Protein AF-A0A2D6A979-F1 (afdb_monomer_lite)

Foldseek 3Di:
DDDDDPDDPDDPVDPPCPPPNPFDWDDDPQWIWTDDPQKIWIWGCDPNDIDTDDIDGNDD

Radius of gyration: 15.6 Å; chains: 1; bounding box: 45×23×35 Å

pLDDT: mean 71.75, std 18.96, range [40.78, 93.25]

Secondary structure (DSSP, 8-state):
-----S---S---S-TTTTTSS-EEEEETTEEEEEETTEEEEEEEETTEEEEEEEEE---

Sequence (60 aa):
MVSSSRAAEGKCETSCVDWYGNTRPIFLRDRVFALMGSEIVEVSLASGRVNEQHRILLEK

Structure (mmCIF, N/CA/C/O backbone):
data_AF-A0A2D6A979-F1
#
_entry.id   AF-A0A2D6A979-F1
#
loop_
_atom_site.group_PDB
_atom_site.id
_atom_site.type_symbol
_atom_site.label_atom_id
_atom_site.label_alt_id
_atom_site.label_comp_id
_atom_site.label_asym_id
_atom_site.label_entity_id
_atom_site.label_seq_id
_atom_site.pdbx_PDB_ins_code
_atom_site.Cartn_x
_atom_site.Cartn_y
_atom_site.Cartn_z
_atom_site.occupancy
_atom_site.B_iso_or_equiv
_atom_site.auth_seq_id
_atom_site.auth_comp_id
_atom_site.auth_asym_id
_atom_site.auth_atom_id
_atom_site.pdbx_PDB_model_num
ATOM 1 N N . MET A 1 1 ? 20.212 15.269 7.213 1.00 41.66 1 MET A N 1
ATOM 2 C CA . MET A 1 1 ? 21.282 14.905 6.260 1.00 41.66 1 MET A CA 1
ATOM 3 C C . MET A 1 1 ? 21.896 13.601 6.728 1.00 41.66 1 MET A C 1
ATOM 5 O O . MET A 1 1 ? 22.387 13.573 7.845 1.00 41.66 1 MET A O 1
ATOM 9 N N . VAL A 1 2 ? 21.861 12.543 5.919 1.00 40.78 2 VAL A N 1
ATOM 10 C CA . VAL A 1 2 ? 22.741 11.381 6.107 1.00 40.78 2 VAL A CA 1
ATOM 11 C C . VAL A 1 2 ? 23.489 11.177 4.797 1.00 40.78 2 VAL A C 1
ATOM 13 O O . VAL A 1 2 ? 22.885 11.030 3.739 1.00 40.78 2 VAL A O 1
ATOM 16 N N . SER A 1 3 ? 24.810 11.300 4.897 1.00 43.41 3 SER A N 1
ATOM 17 C CA . SER A 1 3 ? 25.790 11.148 3.828 1.00 43.41 3 SER A CA 1
ATOM 18 C C . SER A 1 3 ? 26.282 9.702 3.839 1.00 43.41 3 SER A C 1
ATOM 20 O O . SER A 1 3 ? 26.662 9.199 4.896 1.00 43.41 3 SER A O 1
ATOM 22 N N . SER A 1 4 ? 26.242 9.028 2.689 1.00 44.78 4 SER A N 1
ATOM 23 C CA . SER A 1 4 ? 26.741 7.659 2.522 1.00 44.78 4 SER A CA 1
ATOM 24 C C . SER A 1 4 ? 28.271 7.681 2.419 1.00 44.78 4 SER A C 1
ATOM 26 O O . SER A 1 4 ? 28.830 8.259 1.486 1.00 44.78 4 SER A O 1
ATOM 28 N N . SER A 1 5 ? 28.961 7.091 3.397 1.00 48.66 5 SER A N 1
ATOM 29 C CA . SER A 1 5 ? 30.415 6.926 3.384 1.00 48.66 5 SER A CA 1
ATOM 30 C C . SER A 1 5 ? 30.824 5.763 2.470 1.00 48.66 5 SER A C 1
ATOM 32 O O . SER A 1 5 ? 30.395 4.623 2.640 1.00 48.66 5 SER A O 1
ATOM 34 N N . ARG A 1 6 ? 31.694 6.058 1.495 1.00 51.03 6 ARG A N 1
ATOM 35 C CA . ARG A 1 6 ? 32.377 5.078 0.632 1.00 51.03 6 ARG A CA 1
ATOM 36 C C . ARG A 1 6 ? 33.264 4.152 1.474 1.00 51.03 6 ARG A C 1
ATOM 38 O O . ARG A 1 6 ? 34.386 4.543 1.770 1.00 51.03 6 ARG A O 1
ATOM 45 N N . ALA A 1 7 ? 32.778 2.966 1.844 1.00 46.97 7 ALA A N 1
ATOM 46 C CA . ALA A 1 7 ? 33.596 1.787 2.189 1.00 46.97 7 ALA A CA 1
ATOM 47 C C . ALA A 1 7 ? 32.731 0.537 2.473 1.00 46.97 7 ALA A C 1
ATOM 49 O O . ALA A 1 7 ? 32.917 -0.143 3.479 1.00 46.97 7 ALA A O 1
ATOM 50 N N . ALA A 1 8 ? 31.769 0.223 1.605 1.00 51.53 8 ALA A N 1
ATOM 51 C CA . ALA A 1 8 ? 31.097 -1.074 1.627 1.00 51.53 8 ALA A CA 1
ATOM 52 C C . ALA A 1 8 ? 30.915 -1.553 0.186 1.00 51.53 8 ALA A C 1
ATOM 54 O O . ALA A 1 8 ? 29.878 -1.353 -0.441 1.00 51.53 8 ALA A O 1
ATOM 55 N N . GLU A 1 9 ? 31.972 -2.149 -0.359 1.00 51.69 9 GLU A N 1
ATOM 56 C CA . GLU A 1 9 ? 31.923 -2.939 -1.588 1.00 51.69 9 GLU A CA 1
ATOM 57 C C . GLU A 1 9 ? 31.218 -4.268 -1.275 1.00 51.69 9 GLU A C 1
ATOM 59 O O . GLU A 1 9 ? 31.824 -5.326 -1.147 1.00 51.69 9 GLU A O 1
ATOM 64 N N . GLY A 1 10 ? 29.909 -4.194 -1.056 1.00 44.56 10 GLY A N 1
ATOM 65 C CA . GLY 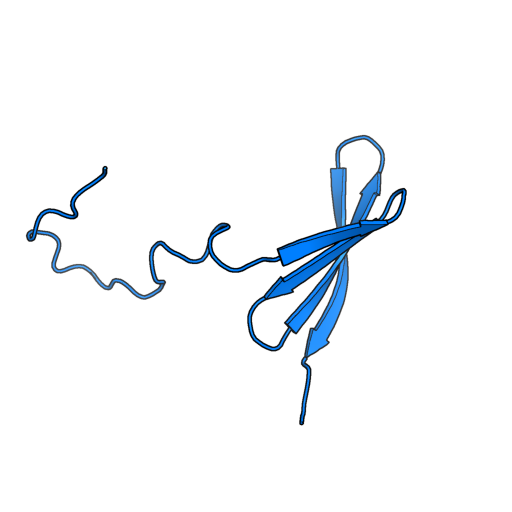A 1 10 ? 29.035 -5.332 -0.821 1.00 44.56 10 GLY A CA 1
ATOM 66 C C . GLY A 1 10 ? 27.723 -5.048 -1.526 1.00 44.56 10 GLY A C 1
ATOM 67 O O . GLY A 1 10 ? 27.038 -4.097 -1.174 1.00 44.56 10 GLY A O 1
ATOM 68 N N . LYS A 1 11 ? 27.450 -5.825 -2.578 1.00 48.56 11 LYS A N 1
ATOM 69 C CA . LYS A 1 11 ? 26.249 -5.836 -3.429 1.00 48.56 11 LYS A CA 1
ATOM 70 C C . LYS A 1 11 ? 25.061 -5.040 -2.864 1.00 48.56 11 LYS A C 1
ATOM 72 O O . LYS A 1 11 ? 24.241 -5.560 -2.113 1.00 48.56 11 LYS A O 1
ATOM 77 N N . CYS A 1 12 ? 24.955 -3.782 -3.281 1.00 50.59 12 CYS A N 1
ATOM 78 C CA . CYS A 1 12 ? 23.729 -3.005 -3.162 1.00 50.59 12 CYS A CA 1
ATOM 79 C C . CYS A 1 12 ? 22.762 -3.507 -4.249 1.00 50.59 12 CYS A C 1
ATOM 81 O O . CYS A 1 12 ? 22.697 -2.939 -5.335 1.00 50.59 12 CYS A O 1
ATOM 83 N N . GLU A 1 13 ? 22.087 -4.633 -3.997 1.00 52.03 13 GLU A N 1
ATOM 84 C CA . GLU A 1 13 ? 21.057 -5.195 -4.895 1.00 52.03 13 GLU A CA 1
ATOM 85 C C . GLU A 1 13 ? 19.660 -4.609 -4.646 1.00 52.03 13 GLU A C 1
ATOM 87 O O . GLU A 1 13 ? 18.693 -4.962 -5.313 1.00 52.03 13 GLU A O 1
ATOM 92 N N . THR A 1 14 ? 19.524 -3.660 -3.727 1.00 42.97 14 THR A N 1
ATOM 93 C CA . THR A 1 14 ? 18.294 -2.888 -3.572 1.00 42.97 14 THR A CA 1
ATOM 94 C C . THR A 1 14 ? 18.687 -1.511 -3.085 1.00 42.97 14 THR A C 1
ATOM 96 O O . THR A 1 14 ? 19.282 -1.353 -2.022 1.00 42.97 14 THR A O 1
ATOM 99 N N . SER A 1 15 ? 18.405 -0.520 -3.923 1.00 44.81 15 SER A N 1
ATOM 100 C CA . SER A 1 15 ? 18.504 0.888 -3.583 1.00 44.81 15 SER A CA 1
ATOM 101 C C . SER A 1 15 ? 17.917 1.111 -2.186 1.00 44.81 15 SER A C 1
ATOM 103 O O . SER A 1 15 ? 16.778 0.727 -1.921 1.00 44.81 15 SER A O 1
ATOM 105 N N . CYS A 1 16 ? 18.650 1.781 -1.294 1.00 48.78 16 CYS A N 1
ATOM 106 C CA . CYS A 1 16 ? 18.159 2.248 0.013 1.00 48.78 16 CYS A CA 1
ATOM 107 C C . CYS A 1 16 ? 17.007 3.284 -0.094 1.00 48.78 16 CYS A C 1
ATOM 109 O O . CYS A 1 16 ? 16.813 4.106 0.799 1.00 48.78 16 CYS A O 1
ATOM 111 N N . VAL A 1 17 ? 16.258 3.264 -1.197 1.00 50.88 17 VAL A N 1
ATOM 112 C CA . VAL A 1 17 ? 15.054 4.038 -1.495 1.00 50.88 17 VAL A CA 1
ATOM 113 C C . VAL A 1 17 ? 13.794 3.152 -1.420 1.00 50.88 17 VAL A C 1
ATOM 115 O O . VAL A 1 17 ? 12.691 3.681 -1.285 1.00 50.88 17 VAL A O 1
ATOM 118 N N . ASP A 1 18 ? 13.927 1.821 -1.372 1.00 53.75 18 ASP A N 1
ATOM 119 C CA . ASP A 1 18 ? 12.794 0.893 -1.538 1.00 53.75 18 ASP A CA 1
ATOM 120 C C . ASP A 1 18 ? 12.186 0.344 -0.240 1.00 53.75 18 ASP A C 1
ATOM 122 O O . ASP A 1 18 ? 11.675 -0.771 -0.207 1.00 53.75 18 ASP A O 1
ATOM 126 N N . TRP A 1 19 ? 12.184 1.127 0.840 1.00 47.53 19 TRP A N 1
ATOM 127 C CA . TRP A 1 19 ? 11.287 0.837 1.971 1.00 47.53 19 TRP A CA 1
ATOM 128 C C . TRP A 1 19 ? 10.083 1.782 2.022 1.00 47.53 19 TRP A C 1
ATOM 130 O O . TRP A 1 19 ? 8.987 1.326 2.319 1.00 47.53 19 TRP A O 1
ATOM 140 N N . TYR A 1 20 ? 10.241 3.064 1.664 1.00 48.25 20 TYR A N 1
ATOM 141 C CA . TYR A 1 20 ? 9.147 4.056 1.689 1.00 48.25 20 TYR A CA 1
ATOM 142 C C . TYR A 1 20 ? 9.356 5.252 0.735 1.00 48.25 20 TYR A C 1
ATOM 144 O O . TYR A 1 20 ? 8.594 6.214 0.782 1.00 48.25 20 TYR A O 1
ATOM 152 N N . GLY A 1 21 ? 10.399 5.254 -0.104 1.00 49.81 21 GLY A N 1
ATOM 153 C CA . GLY A 1 21 ? 10.862 6.471 -0.788 1.00 49.81 21 GLY A CA 1
ATOM 154 C C . GLY A 1 21 ? 10.051 6.897 -2.015 1.00 49.81 21 GLY A C 1
ATOM 155 O O . GLY A 1 21 ? 10.079 8.069 -2.376 1.00 49.81 21 GLY A O 1
ATOM 156 N N . ASN A 1 22 ? 9.315 5.975 -2.642 1.00 53.91 22 ASN A N 1
ATOM 157 C CA . ASN A 1 22 ? 8.491 6.252 -3.829 1.00 53.91 22 ASN A CA 1
ATOM 158 C C . ASN A 1 22 ? 7.064 5.709 -3.744 1.00 53.91 22 ASN A C 1
ATOM 160 O O . ASN A 1 22 ? 6.238 6.021 -4.604 1.00 53.91 22 ASN A O 1
ATOM 164 N N . THR A 1 23 ? 6.756 4.922 -2.715 1.00 64.62 23 THR A N 1
ATOM 165 C CA . THR A 1 23 ? 5.402 4.435 -2.502 1.00 64.62 23 THR A CA 1
ATOM 166 C C . THR A 1 23 ? 4.535 5.622 -2.120 1.00 64.62 23 THR A C 1
ATOM 168 O O . THR A 1 23 ? 4.742 6.236 -1.076 1.00 64.62 23 THR A O 1
ATOM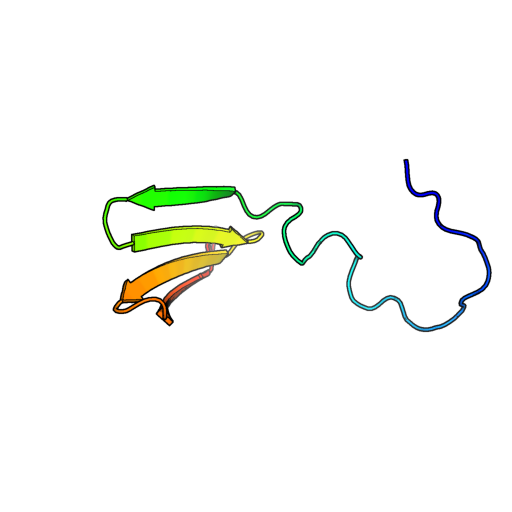 171 N N . ARG A 1 24 ? 3.587 5.985 -2.984 1.00 78.25 24 ARG A N 1
ATOM 172 C CA . ARG A 1 24 ? 2.591 7.023 -2.695 1.00 78.25 24 ARG A CA 1
ATOM 173 C C . ARG A 1 24 ? 1.332 6.338 -2.161 1.00 78.25 24 ARG A C 1
ATOM 175 O O . ARG A 1 24 ? 0.525 5.898 -2.981 1.00 78.25 24 ARG A O 1
ATOM 182 N N . PRO A 1 25 ? 1.170 6.176 -0.832 1.00 79.88 25 PRO A N 1
ATOM 183 C CA . PRO A 1 25 ? -0.002 5.521 -0.283 1.00 79.88 25 PRO A CA 1
ATOM 184 C C . PRO A 1 25 ? -1.239 6.407 -0.440 1.00 79.88 25 PRO A C 1
ATOM 186 O O . PRO A 1 25 ? -1.217 7.599 -0.130 1.00 79.88 25 PRO A O 1
ATOM 189 N N . ILE A 1 26 ? -2.332 5.802 -0.888 1.00 84.88 26 ILE A N 1
ATOM 190 C CA . ILE A 1 26 ? -3.661 6.404 -0.932 1.00 84.88 26 ILE A CA 1
ATOM 191 C C . ILE A 1 26 ? -4.508 5.692 0.118 1.00 84.88 26 ILE A C 1
ATOM 193 O O . ILE A 1 26 ? -4.735 4.485 0.030 1.00 84.88 26 ILE A O 1
ATOM 197 N N . PHE A 1 27 ? -4.969 6.444 1.116 1.00 89.31 27 PHE A N 1
ATOM 198 C CA . PHE A 1 27 ? -5.804 5.924 2.196 1.00 89.31 27 PHE A CA 1
ATOM 199 C C . PHE A 1 27 ? -7.280 6.089 1.839 1.00 89.31 27 PHE A C 1
ATOM 201 O O . PHE A 1 27 ? -7.745 7.204 1.597 1.00 89.31 27 PHE A O 1
ATOM 208 N N . LEU A 1 28 ? -8.023 4.983 1.830 1.00 88.62 28 LEU A N 1
ATOM 209 C CA . LEU A 1 28 ? -9.458 4.967 1.572 1.00 88.62 28 LEU A CA 1
ATOM 210 C C . LEU A 1 28 ? -10.162 4.088 2.609 1.00 88.62 28 LEU A C 1
ATOM 212 O O . LEU A 1 28 ? -10.278 2.878 2.434 1.00 88.62 28 LEU A O 1
ATOM 216 N N . ARG A 1 29 ? -10.677 4.720 3.670 1.00 89.88 29 ARG A N 1
ATOM 217 C CA . ARG A 1 29 ? -11.310 4.042 4.816 1.00 89.88 29 ARG A CA 1
ATOM 218 C C . ARG A 1 29 ? -10.375 2.991 5.432 1.00 89.88 29 ARG A C 1
ATOM 220 O O . ARG A 1 29 ? -9.341 3.351 5.980 1.00 89.88 29 ARG A O 1
ATOM 227 N N . ASP A 1 30 ? -10.753 1.723 5.350 1.00 88.56 30 ASP A N 1
ATOM 228 C CA . ASP A 1 30 ? -10.065 0.538 5.858 1.00 88.56 30 ASP A CA 1
ATOM 229 C C . ASP A 1 30 ? -9.076 -0.070 4.847 1.00 88.56 30 ASP A C 1
ATOM 231 O O . ASP A 1 30 ? -8.493 -1.126 5.101 1.00 88.56 30 ASP A O 1
ATOM 235 N N . ARG A 1 31 ? -8.862 0.601 3.707 1.00 90.31 31 ARG A N 1
ATOM 236 C CA . ARG A 1 31 ? -7.981 0.161 2.620 1.00 90.31 31 ARG A CA 1
ATOM 237 C C . ARG A 1 31 ? -6.846 1.151 2.381 1.00 90.31 31 ARG A C 1
ATOM 239 O O . ARG A 1 31 ? -7.012 2.368 2.502 1.00 90.31 31 ARG A O 1
ATOM 246 N N . VAL A 1 32 ? -5.697 0.618 1.988 1.00 89.44 32 VAL A N 1
ATOM 247 C CA . VAL A 1 32 ? -4.507 1.370 1.591 1.00 89.44 32 VAL A CA 1
ATOM 248 C C . VAL A 1 32 ? -4.065 0.876 0.224 1.00 89.44 32 VAL A C 1
ATOM 250 O O . VAL A 1 32 ? -3.851 -0.317 0.036 1.00 89.44 32 VAL A O 1
ATOM 253 N N . PHE A 1 33 ? -3.908 1.790 -0.726 1.00 90.00 33 PHE A N 1
ATOM 254 C CA . PHE A 1 33 ? -3.342 1.481 -2.035 1.00 90.00 33 PHE A CA 1
ATOM 255 C C . PHE A 1 33 ? -1.934 2.047 -2.129 1.00 90.00 33 PHE A C 1
ATOM 257 O O . PHE A 1 33 ? -1.723 3.223 -1.848 1.00 90.00 33 PHE A O 1
ATOM 264 N N . ALA A 1 34 ? -0.981 1.223 -2.535 1.00 87.00 34 ALA A N 1
ATOM 265 C CA . ALA A 1 34 ? 0.423 1.562 -2.667 1.00 87.00 34 ALA A CA 1
ATOM 266 C C . ALA A 1 34 ? 0.849 1.407 -4.129 1.00 87.00 34 ALA A C 1
ATOM 268 O O . ALA A 1 34 ? 0.833 0.304 -4.671 1.00 87.00 34 ALA A O 1
ATOM 269 N N . LEU A 1 35 ? 1.238 2.518 -4.762 1.00 85.50 35 LEU A N 1
ATOM 270 C CA . LEU A 1 35 ? 1.891 2.487 -6.069 1.00 85.50 35 LEU A CA 1
ATOM 271 C C . LEU A 1 35 ? 3.384 2.213 -5.872 1.00 85.50 35 LEU A C 1
ATOM 273 O O . LEU A 1 35 ? 4.091 3.063 -5.331 1.00 85.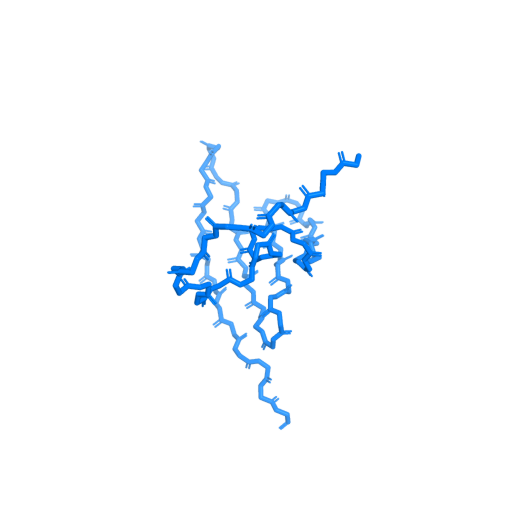50 35 LEU A O 1
ATOM 277 N N . MET A 1 36 ? 3.850 1.050 -6.314 1.00 81.75 36 MET A N 1
ATOM 278 C CA . MET A 1 36 ? 5.244 0.620 -6.222 1.00 81.75 36 MET A CA 1
ATOM 279 C C . MET A 1 36 ? 5.793 0.389 -7.632 1.00 81.75 36 MET A C 1
ATOM 281 O O . MET A 1 36 ? 5.654 -0.685 -8.211 1.00 81.75 36 MET A O 1
ATOM 285 N N . GLY A 1 37 ? 6.376 1.429 -8.230 1.00 80.69 37 GLY A N 1
ATOM 286 C CA . GLY A 1 37 ? 6.849 1.363 -9.615 1.00 80.69 37 GLY A CA 1
ATOM 287 C C . GLY A 1 37 ? 5.692 1.167 -10.602 1.00 80.69 37 GLY A C 1
ATOM 288 O O . GLY A 1 37 ? 4.903 2.088 -10.799 1.00 80.69 37 GLY A O 1
ATOM 289 N N . SER A 1 38 ? 5.607 -0.020 -11.212 1.00 84.62 38 SER A N 1
ATOM 290 C CA . SER A 1 38 ? 4.519 -0.406 -12.132 1.00 84.62 38 SER A CA 1
ATOM 291 C C . SER A 1 38 ? 3.491 -1.318 -11.468 1.00 84.62 38 SER A C 1
ATOM 293 O O . SER A 1 38 ? 2.675 -1.912 -12.154 1.00 84.62 38 SER A O 1
ATOM 295 N N . GLU A 1 39 ? 3.527 -1.467 -10.148 1.00 84.81 39 GLU A N 1
ATOM 296 C CA . GLU A 1 39 ? 2.576 -2.296 -9.421 1.00 84.81 39 GLU A CA 1
ATOM 297 C C . GLU A 1 39 ? 1.639 -1.435 -8.579 1.00 84.81 39 GLU A C 1
ATOM 299 O O . GLU A 1 39 ? 2.064 -0.480 -7.925 1.00 84.81 39 GLU A O 1
ATOM 304 N N . ILE A 1 40 ? 0.362 -1.808 -8.553 1.00 89.12 40 ILE A N 1
ATOM 305 C CA . ILE A 1 40 ? -0.589 -1.332 -7.551 1.00 89.12 40 ILE A CA 1
ATOM 306 C C . ILE A 1 40 ? -0.815 -2.463 -6.560 1.00 89.12 40 ILE A C 1
ATOM 308 O O . ILE A 1 40 ? -1.270 -3.545 -6.935 1.00 89.12 40 ILE A O 1
ATOM 312 N N . VAL A 1 41 ? -0.525 -2.186 -5.293 1.00 90.31 41 VAL A N 1
ATOM 313 C CA . VAL A 1 41 ? -0.792 -3.094 -4.179 1.00 90.31 41 VAL A CA 1
ATOM 314 C C . VAL A 1 41 ? -1.933 -2.532 -3.351 1.00 90.31 41 VAL A C 1
ATOM 316 O O . VAL A 1 41 ? -1.880 -1.393 -2.894 1.00 90.31 41 VAL A O 1
ATOM 319 N N . GLU A 1 42 ? -2.967 -3.330 -3.150 1.00 93.25 42 GLU A N 1
ATOM 320 C CA . GLU A 1 42 ? -4.036 -3.055 -2.208 1.00 93.25 42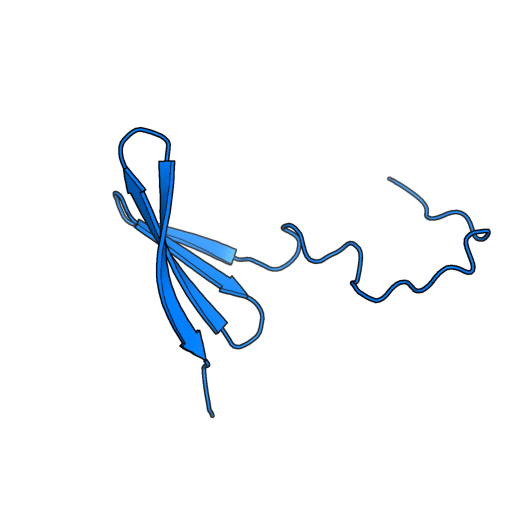 GLU A CA 1
ATOM 321 C C . GLU A 1 42 ? -3.794 -3.802 -0.905 1.00 93.25 42 GLU A C 1
ATOM 323 O O . GLU A 1 42 ? -3.518 -5.001 -0.883 1.00 93.25 42 GLU A O 1
ATOM 328 N N . VAL A 1 43 ? -4.009 -3.091 0.190 1.00 91.31 43 VAL A N 1
ATOM 329 C CA . VAL A 1 43 ? -3.854 -3.585 1.542 1.00 91.31 43 VAL A CA 1
ATOM 330 C C . VAL A 1 43 ? -5.110 -3.269 2.350 1.00 91.31 43 VAL A C 1
ATOM 332 O O . VAL A 1 43 ? -5.650 -2.167 2.255 1.00 91.31 43 VAL A O 1
ATOM 335 N N . SER A 1 44 ? -5.554 -4.209 3.182 1.00 91.31 44 SER A N 1
ATOM 336 C CA . SER A 1 44 ? -6.585 -3.984 4.196 1.00 91.31 44 SER A CA 1
ATOM 337 C C . SER A 1 44 ? -5.960 -3.785 5.577 1.00 91.31 44 SER A C 1
ATOM 339 O O . SER A 1 44 ? -4.989 -4.453 5.951 1.00 91.31 44 SER A O 1
ATOM 341 N N . LEU A 1 45 ? -6.527 -2.851 6.341 1.00 87.12 45 LEU A N 1
ATOM 342 C CA . LEU A 1 45 ? -6.182 -2.608 7.738 1.00 87.12 45 LEU A CA 1
ATOM 343 C C . LEU A 1 45 ? -7.275 -3.203 8.626 1.00 87.12 45 LEU A C 1
ATOM 345 O O . LEU A 1 45 ? -8.324 -2.596 8.834 1.00 87.12 45 LEU A O 1
ATOM 349 N N . ALA A 1 46 ? -7.024 -4.389 9.176 1.00 84.81 46 ALA A N 1
ATOM 350 C CA . ALA A 1 46 ? -7.966 -5.087 10.047 1.00 84.81 46 ALA A CA 1
ATOM 351 C C . ALA A 1 46 ? -7.305 -5.427 11.384 1.00 84.81 46 ALA A C 1
ATOM 353 O O . ALA A 1 46 ? -6.285 -6.112 11.431 1.00 84.8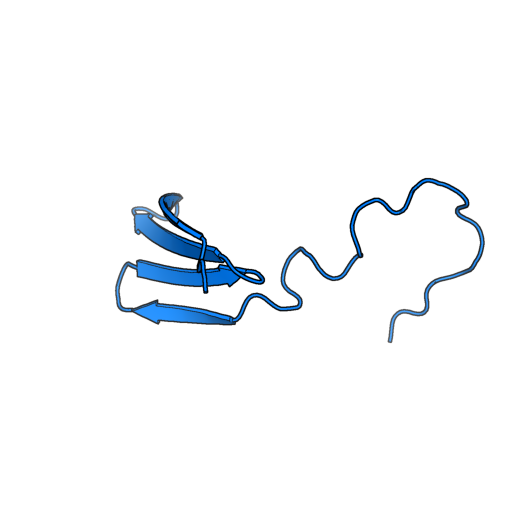1 46 ALA A O 1
ATOM 354 N N . SER A 1 47 ? -7.884 -4.951 12.491 1.00 84.62 47 SER A N 1
ATOM 355 C CA . SER A 1 47 ? -7.409 -5.251 13.855 1.00 84.62 47 SER A CA 1
ATOM 356 C C . SER A 1 47 ? -5.927 -4.913 14.092 1.00 84.62 47 SER A C 1
ATOM 358 O O . SER A 1 47 ? -5.212 -5.664 14.754 1.00 84.62 47 SER A O 1
ATOM 360 N N . GLY A 1 48 ? -5.446 -3.807 13.512 1.00 81.69 48 GLY A N 1
ATOM 361 C CA . GLY A 1 48 ? -4.036 -3.401 13.593 1.00 81.69 48 GLY A CA 1
ATOM 362 C C . GLY A 1 48 ? -3.081 -4.281 12.779 1.00 81.69 48 GLY A C 1
ATOM 363 O O . GLY A 1 48 ? -1.868 -4.135 12.900 1.00 81.69 48 GLY A O 1
ATOM 364 N N . ARG A 1 49 ? -3.613 -5.194 11.958 1.00 78.31 49 ARG A N 1
ATOM 365 C CA . ARG A 1 49 ? -2.855 -5.995 11.001 1.00 78.31 49 ARG A CA 1
ATOM 366 C C . ARG A 1 49 ? -3.029 -5.447 9.594 1.00 78.31 49 ARG A C 1
ATOM 368 O O . ARG A 1 49 ? -4.049 -4.849 9.257 1.00 78.31 49 ARG A O 1
ATOM 375 N N . VAL A 1 50 ? -1.998 -5.688 8.803 1.00 81.00 50 VAL A N 1
ATOM 376 C CA . VAL A 1 50 ? -1.861 -5.290 7.408 1.00 81.00 50 VAL A CA 1
ATOM 377 C C . VAL A 1 50 ? -1.964 -6.572 6.594 1.00 81.00 50 VAL A C 1
ATOM 379 O O . VAL A 1 50 ? -1.122 -7.451 6.765 1.00 81.00 50 VAL A O 1
ATOM 382 N N . ASN A 1 51 ? -2.985 -6.702 5.749 1.00 86.31 51 ASN A N 1
ATOM 383 C CA . ASN A 1 51 ? -3.105 -7.842 4.838 1.00 86.31 51 ASN A CA 1
ATOM 384 C C . ASN A 1 51 ? -3.091 -7.341 3.395 1.00 86.31 51 ASN A C 1
ATOM 386 O O . ASN A 1 51 ? -3.906 -6.494 3.033 1.00 86.31 51 ASN A O 1
ATOM 390 N N . GLU A 1 52 ? -2.178 -7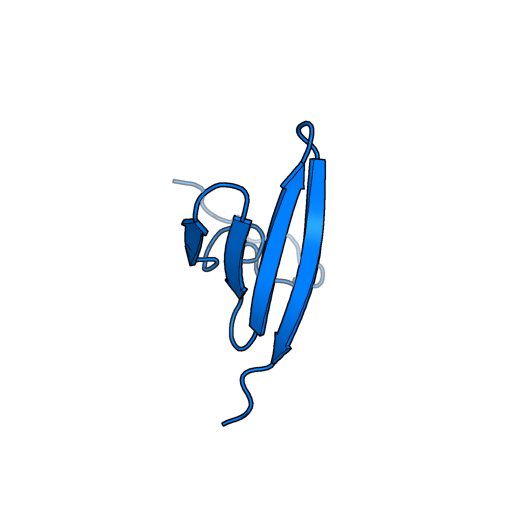.857 2.575 1.00 89.94 52 GLU A N 1
ATOM 391 C CA . GLU A 1 52 ? -2.224 -7.649 1.127 1.00 89.94 52 GLU A CA 1
ATOM 392 C C . GLU A 1 52 ? -3.455 -8.366 0.558 1.00 89.94 52 GLU A C 1
ATOM 394 O O . GLU A 1 52 ? -3.653 -9.557 0.791 1.00 89.94 52 GLU A O 1
ATOM 399 N N . GLN A 1 53 ? -4.293 -7.623 -0.161 1.00 92.75 53 GLN A N 1
ATOM 400 C CA . GLN A 1 53 ? -5.508 -8.143 -0.786 1.00 92.75 53 GLN A CA 1
ATOM 401 C C . GLN A 1 53 ? -5.271 -8.436 -2.263 1.00 92.75 53 GLN A C 1
ATOM 403 O O . GLN A 1 53 ? -5.620 -9.506 -2.756 1.00 92.75 53 GLN A O 1
ATOM 408 N N . HIS A 1 54 ? -4.677 -7.472 -2.966 1.00 90.88 54 HIS A N 1
ATOM 409 C CA . HIS A 1 54 ? -4.464 -7.545 -4.402 1.00 90.88 54 HIS A CA 1
ATOM 410 C C . HIS A 1 54 ? -3.135 -6.911 -4.786 1.00 90.88 54 HIS A C 1
ATOM 412 O O . HIS A 1 54 ? -2.727 -5.900 -4.216 1.00 90.88 54 HIS A O 1
ATOM 418 N N . ARG A 1 55 ? -2.509 -7.477 -5.815 1.00 92.56 55 ARG A N 1
ATOM 419 C CA . ARG A 1 55 ? -1.348 -6.920 -6.498 1.00 92.56 55 ARG A CA 1
ATOM 420 C C . ARG A 1 55 ? -1.577 -7.018 -7.990 1.00 92.56 55 ARG A C 1
ATOM 422 O O . ARG A 1 55 ? -1.876 -8.095 -8.500 1.00 92.56 55 ARG A O 1
ATOM 429 N N . ILE A 1 56 ? -1.465 -5.886 -8.668 1.00 91.06 56 ILE A N 1
ATOM 430 C CA . ILE A 1 56 ? -1.671 -5.793 -10.109 1.00 91.06 56 ILE A CA 1
ATOM 431 C C . ILE A 1 56 ? -0.446 -5.140 -10.722 1.00 91.06 56 ILE A C 1
ATOM 433 O O . ILE A 1 56 ? -0.038 -4.063 -10.288 1.00 91.06 56 ILE A O 1
ATOM 437 N N . LEU A 1 57 ? 0.101 -5.781 -11.752 1.00 89.88 57 LEU A N 1
ATOM 438 C CA . LEU A 1 57 ? 1.094 -5.183 -12.627 1.00 89.88 57 LEU A CA 1
ATOM 439 C C . LEU A 1 57 ? 0.373 -4.311 -13.659 1.00 89.88 57 LEU A C 1
ATOM 441 O O . LEU A 1 57 ? -0.514 -4.772 -14.375 1.00 89.88 57 LEU A O 1
ATOM 445 N N . LEU A 1 58 ? 0.746 -3.042 -13.721 1.00 83.12 58 LEU A N 1
ATOM 446 C CA . LEU A 1 58 ? 0.340 -2.115 -14.762 1.00 83.12 58 LEU A CA 1
ATOM 447 C C . LEU A 1 58 ? 1.138 -2.450 -16.022 1.00 83.12 58 LEU A C 1
ATOM 449 O O . LEU A 1 58 ? 2.193 -1.874 -16.288 1.00 83.12 58 LEU A O 1
ATOM 453 N N . GLU A 1 59 ? 0.646 -3.427 -16.773 1.00 78.19 59 GLU A N 1
ATOM 454 C CA . GLU A 1 59 ? 1.065 -3.617 -18.155 1.00 78.19 59 GLU A CA 1
ATOM 455 C C . GLU A 1 59 ? 0.526 -2.455 -19.002 1.00 78.19 59 GLU A C 1
ATOM 457 O O . GLU A 1 59 ? -0.536 -1.894 -18.716 1.00 78.19 59 GLU A O 1
ATOM 462 N N . LYS A 1 60 ? 1.323 -2.029 -19.982 1.00 62.28 60 LYS A N 1
ATOM 463 C CA . LYS A 1 60 ? 1.057 -0.840 -20.795 1.00 62.28 60 LYS A CA 1
ATOM 464 C C . LYS A 1 60 ? -0.023 -1.085 -21.842 1.00 62.28 60 LYS A C 1
ATOM 466 O O . LYS A 1 60 ? -0.007 -2.183 -22.436 1.00 62.28 60 LYS A O 1
#